Protein AF-A0A6M1YKK0-F1 (afdb_monomer_lite)

Sequence (65 aa):
FSQGIKNKPGDFVVKLQDPTKKAFLYSTKVNLDDFVGKKVTLKVSPRPNNNFAYPAYFVNQVEVQ

Foldseek 3Di:
DPPPPPDDQAPDWDQDVPNVAIEHEHEDDDDCVVCVPFDKDFDWDWDDRVPPPHTYTYTDDIGGD

pLDDT: mean 79.83, std 14.18, range [37.34, 91.88]

Structure (mmCIF, N/CA/C/O backbone):
data_AF-A0A6M1YKK0-F1
#
_entry.id   AF-A0A6M1YKK0-F1
#
loop_
_atom_site.group_PDB
_atom_site.id
_atom_site.type_symbol
_atom_site.label_atom_id
_atom_site.label_alt_id
_atom_site.label_comp_id
_atom_site.label_asym_id
_atom_site.label_entity_id
_atom_site.label_seq_id
_atom_site.pdbx_PDB_ins_code
_atom_site.Cartn_x
_atom_site.Cartn_y
_atom_site.Cartn_z
_atom_site.occupancy
_atom_site.B_iso_or_equiv
_atom_site.auth_seq_id
_atom_site.auth_comp_id
_atom_site.auth_asym_id
_atom_site.auth_atom_id
_atom_site.pdbx_PDB_model_num
ATOM 1 N N . PHE A 1 1 ? -9.711 -1.939 -28.465 1.00 37.34 1 PHE A N 1
ATOM 2 C CA . PHE A 1 1 ? -8.359 -2.501 -28.278 1.00 37.34 1 PHE A CA 1
ATOM 3 C C . PHE A 1 1 ? -8.025 -2.540 -26.794 1.00 37.34 1 PHE A C 1
ATOM 5 O O . PHE A 1 1 ? -7.599 -1.538 -26.240 1.00 37.34 1 PHE A O 1
ATOM 12 N N . SER A 1 2 ? -8.269 -3.660 -26.118 1.00 44.12 2 SER 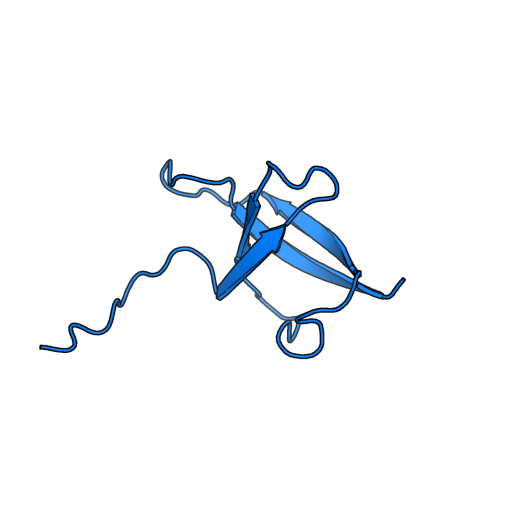A N 1
ATOM 13 C CA . SER A 1 2 ? -7.836 -3.863 -24.732 1.00 44.12 2 SER A CA 1
ATOM 14 C C . SER A 1 2 ? -6.438 -4.475 -24.747 1.00 44.12 2 SER A C 1
ATOM 16 O O . SER A 1 2 ? -6.287 -5.694 -24.679 1.00 44.12 2 SER A O 1
ATOM 18 N N . GLN A 1 3 ? -5.402 -3.642 -24.887 1.00 47.19 3 GLN A N 1
ATOM 19 C CA . GLN A 1 3 ? -4.061 -4.086 -24.517 1.00 47.19 3 GLN A CA 1
ATOM 20 C C . GLN A 1 3 ? -4.091 -4.347 -23.013 1.00 47.19 3 GLN A C 1
ATOM 22 O O . GLN A 1 3 ? -4.161 -3.410 -22.218 1.00 47.19 3 GLN A O 1
ATOM 27 N N . GLY A 1 4 ? -4.115 -5.623 -22.623 1.00 43.94 4 GLY A N 1
ATOM 28 C CA . GLY A 1 4 ? -3.932 -6.013 -21.233 1.00 43.94 4 GLY A CA 1
ATOM 29 C C . GLY A 1 4 ? -2.645 -5.365 -20.741 1.00 43.94 4 GLY A C 1
ATOM 30 O O . GLY A 1 4 ? -1.568 -5.672 -21.251 1.00 43.94 4 GLY A O 1
ATOM 31 N N . ILE A 1 5 ? -2.767 -4.409 -19.818 1.00 46.16 5 ILE A N 1
ATOM 32 C CA . ILE A 1 5 ? -1.630 -3.709 -19.223 1.00 46.16 5 ILE A CA 1
ATOM 33 C C . ILE A 1 5 ? -0.880 -4.751 -18.393 1.00 46.16 5 ILE A C 1
ATOM 35 O O . ILE A 1 5 ? -1.162 -4.949 -17.216 1.00 46.16 5 ILE A O 1
ATOM 39 N N . LYS A 1 6 ? 0.046 -5.461 -19.045 1.00 49.22 6 LYS A N 1
ATOM 40 C CA . LYS A 1 6 ? 0.809 -6.593 -18.498 1.00 49.22 6 LYS A CA 1
ATOM 41 C C . LYS A 1 6 ? 1.786 -6.166 -17.389 1.00 49.22 6 LYS A C 1
ATOM 43 O O . LYS A 1 6 ? 2.364 -7.019 -16.737 1.00 49.22 6 LYS A O 1
ATOM 48 N N . ASN A 1 7 ? 1.932 -4.854 -17.171 1.00 50.66 7 ASN A N 1
ATOM 49 C CA . ASN A 1 7 ? 2.886 -4.225 -16.259 1.00 50.66 7 ASN A CA 1
ATOM 50 C C . ASN A 1 7 ? 2.238 -3.078 -15.457 1.00 50.66 7 ASN A C 1
ATOM 52 O O . ASN A 1 7 ? 2.728 -1.948 -15.498 1.00 50.66 7 ASN A O 1
ATOM 56 N N . LYS A 1 8 ? 1.116 -3.303 -14.759 1.00 57.31 8 LYS A N 1
ATOM 57 C CA . LYS A 1 8 ? 0.697 -2.317 -13.748 1.00 57.31 8 LYS A CA 1
ATOM 58 C C . LYS A 1 8 ? 1.693 -2.372 -12.578 1.00 57.31 8 LYS A C 1
ATOM 60 O O . LYS A 1 8 ? 1.928 -3.461 -12.058 1.00 57.31 8 LYS A O 1
ATOM 65 N N . PRO A 1 9 ? 2.317 -1.247 -12.185 1.00 56.09 9 PRO A N 1
ATOM 66 C CA . PRO A 1 9 ? 3.161 -1.226 -11.002 1.00 56.09 9 PRO A CA 1
ATOM 67 C C . PRO A 1 9 ? 2.271 -1.380 -9.763 1.00 56.09 9 PRO A C 1
ATOM 69 O O . PRO A 1 9 ? 1.422 -0.532 -9.504 1.00 56.09 9 PRO A O 1
ATOM 72 N N . GLY A 1 10 ? 2.481 -2.458 -9.011 1.00 60.66 10 GLY A N 1
ATOM 73 C CA . GLY A 1 10 ? 1.772 -2.774 -7.772 1.00 60.66 10 GLY A CA 1
ATOM 74 C C . GLY A 1 10 ? 0.433 -3.476 -7.990 1.00 60.66 10 GLY A C 1
ATOM 75 O O . GLY A 1 10 ? -0.329 -3.128 -8.891 1.00 60.66 10 GLY A O 1
ATOM 76 N N . ASP A 1 11 ? 0.141 -4.434 -7.113 1.00 71.25 11 ASP A N 1
ATOM 77 C CA . ASP A 1 11 ? -1.167 -5.092 -7.041 1.00 71.25 11 ASP A CA 1
ATOM 78 C C . ASP A 1 11 ? -2.198 -4.136 -6.417 1.00 71.25 11 ASP A C 1
ATOM 80 O O . ASP A 1 11 ? -3.362 -4.108 -6.809 1.00 71.25 11 ASP A O 1
ATOM 84 N N . PHE A 1 12 ? -1.741 -3.280 -5.491 1.00 80.94 12 PHE A N 1
ATOM 85 C CA . PHE A 1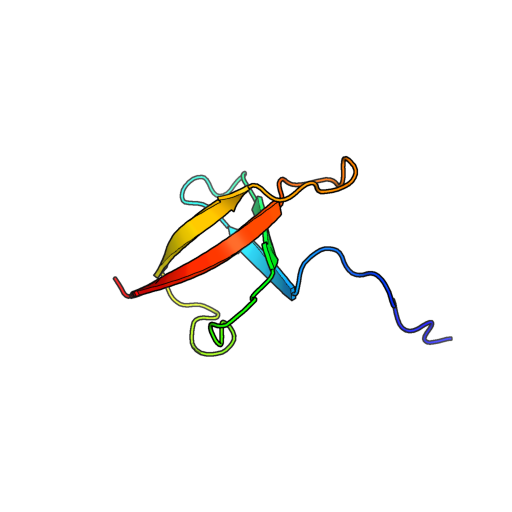 12 ? -2.569 -2.307 -4.779 1.00 80.94 12 PHE A CA 1
ATOM 86 C C . PHE A 1 12 ? -1.884 -0.939 -4.673 1.00 80.94 12 PHE A C 1
ATOM 88 O O . PHE A 1 12 ? -0.656 -0.823 -4.659 1.00 80.94 12 PHE A O 1
ATOM 95 N N . VAL A 1 13 ? -2.697 0.111 -4.530 1.00 85.38 13 VAL A N 1
ATOM 96 C CA . VAL A 1 13 ? -2.245 1.464 -4.177 1.00 85.38 13 VAL A CA 1
ATOM 97 C C . VAL A 1 13 ? -2.819 1.824 -2.816 1.00 85.38 13 VAL A C 1
ATOM 99 O O . VAL A 1 13 ? -4.034 1.797 -2.630 1.00 85.38 13 VAL A O 1
ATOM 102 N N . VAL A 1 14 ? -1.956 2.211 -1.880 1.00 85.00 14 VAL A N 1
ATOM 103 C CA . VAL A 1 14 ? -2.370 2.654 -0.544 1.00 85.00 14 VAL A CA 1
ATOM 104 C C . VAL A 1 14 ? -2.252 4.168 -0.414 1.00 85.00 14 VAL A C 1
ATOM 106 O O . VAL A 1 14 ? -1.295 4.770 -0.906 1.00 85.00 14 VAL A O 1
ATOM 109 N N . LYS A 1 15 ? -3.231 4.785 0.252 1.00 87.62 15 LYS A N 1
ATOM 110 C CA . LYS A 1 15 ? -3.126 6.160 0.751 1.00 87.62 15 LYS A CA 1
ATOM 111 C C . LYS A 1 15 ? -2.539 6.106 2.153 1.00 87.62 15 LYS A C 1
ATOM 113 O O . LYS A 1 15 ? -3.062 5.391 3.005 1.00 87.62 15 LYS A O 1
ATOM 118 N N . LEU A 1 16 ? -1.450 6.830 2.375 1.00 83.69 16 LEU A N 1
ATOM 119 C CA . LEU A 1 16 ? -0.844 6.918 3.700 1.00 83.69 16 LEU A CA 1
ATOM 120 C C . LEU A 1 16 ? -1.666 7.857 4.596 1.00 83.69 16 LEU A C 1
ATOM 122 O O . LEU A 1 16 ? -2.625 8.482 4.144 1.00 83.69 16 LEU A O 1
ATOM 126 N N . GLN A 1 17 ? -1.287 7.960 5.875 1.00 82.12 17 GLN A N 1
ATOM 127 C CA . GLN A 1 17 ? -1.900 8.925 6.802 1.00 82.12 17 GLN A CA 1
ATOM 128 C C . GLN A 1 17 ? -1.886 10.350 6.243 1.00 82.12 17 GLN A C 1
ATOM 130 O O . GLN A 1 17 ? -2.846 11.090 6.428 1.00 82.12 17 GLN A O 1
ATOM 135 N N . ASP A 1 18 ? -0.815 10.707 5.535 1.00 81.88 18 ASP A N 1
ATOM 136 C CA . ASP A 1 18 ? -0.793 11.879 4.676 1.00 81.88 18 ASP A CA 1
ATOM 137 C C . ASP A 1 18 ? -1.528 11.550 3.360 1.00 81.88 18 ASP A C 1
ATOM 139 O O . ASP A 1 18 ? -1.005 10.774 2.549 1.00 81.88 18 ASP A O 1
ATOM 143 N N . PRO A 1 19 ? -2.718 12.127 3.112 1.00 76.38 19 PRO A N 1
ATOM 144 C CA . PRO A 1 19 ? -3.546 11.792 1.955 1.00 76.38 19 PRO A CA 1
ATOM 145 C C . PRO A 1 19 ? -2.913 12.198 0.616 1.00 76.38 19 PRO A C 1
ATOM 147 O O . PRO A 1 19 ? -3.361 11.731 -0.436 1.00 76.38 19 PRO A O 1
ATOM 150 N N . THR A 1 20 ? -1.880 13.047 0.637 1.00 79.81 20 THR A N 1
ATOM 151 C CA . THR A 1 20 ? -1.118 13.435 -0.558 1.00 79.81 20 THR A CA 1
ATOM 152 C C . THR A 1 20 ? -0.097 12.374 -0.966 1.00 79.81 20 THR A C 1
ATOM 154 O O . THR A 1 20 ? 0.337 12.342 -2.119 1.00 79.81 20 THR A O 1
ATOM 157 N N . LYS A 1 21 ? 0.249 11.455 -0.055 1.00 85.38 21 LYS A N 1
ATOM 158 C CA . LYS A 1 21 ? 1.241 10.407 -0.283 1.00 85.38 21 LYS A CA 1
ATOM 159 C C . LYS A 1 21 ? 0.572 9.077 -0.598 1.00 85.38 21 LYS A C 1
ATOM 161 O O . LYS A 1 21 ? -0.317 8.597 0.109 1.00 85.38 21 LYS A O 1
ATOM 166 N N . LYS A 1 22 ? 1.049 8.457 -1.673 1.00 89.50 22 LYS A N 1
ATOM 167 C CA . LYS A 1 22 ? 0.637 7.127 -2.120 1.00 89.50 22 LYS A CA 1
ATOM 168 C C . LYS A 1 22 ? 1.852 6.222 -2.216 1.00 89.50 22 LYS A C 1
ATOM 170 O O . LYS A 1 22 ? 2.968 6.703 -2.408 1.00 89.50 22 LYS A O 1
ATOM 175 N N . ALA A 1 23 ? 1.621 4.922 -2.115 1.00 88.44 23 ALA A N 1
ATOM 176 C CA . ALA A 1 23 ? 2.636 3.913 -2.371 1.00 88.44 23 ALA A CA 1
ATOM 177 C C . ALA A 1 23 ? 2.033 2.720 -3.110 1.00 88.44 23 ALA A C 1
ATOM 179 O O . ALA A 1 23 ? 0.853 2.399 -2.937 1.00 88.44 23 ALA A O 1
ATOM 180 N N . PHE A 1 24 ? 2.859 2.065 -3.918 1.00 89.88 24 PHE A N 1
ATOM 181 C CA . PHE A 1 24 ? 2.524 0.787 -4.527 1.00 89.88 24 PHE A CA 1
ATOM 182 C C . PHE A 1 24 ? 2.825 -0.343 -3.552 1.00 89.88 24 PHE A C 1
ATOM 184 O O . PHE A 1 24 ? 3.904 -0.399 -2.958 1.00 89.88 24 PHE A O 1
ATOM 191 N N . LEU A 1 25 ? 1.877 -1.259 -3.414 1.00 88.44 25 LEU A N 1
ATOM 192 C CA . LEU A 1 25 ? 2.033 -2.460 -2.616 1.00 88.44 25 LEU A CA 1
ATOM 193 C C . LEU A 1 25 ? 2.083 -3.672 -3.530 1.00 88.44 25 LEU A C 1
ATOM 195 O O . LEU A 1 25 ? 1.289 -3.807 -4.461 1.00 88.44 25 LEU A O 1
ATOM 199 N N . TYR A 1 26 ? 3.025 -4.547 -3.221 1.00 86.44 26 TYR A N 1
ATOM 200 C CA . TYR A 1 26 ? 3.158 -5.854 -3.835 1.00 86.44 26 TYR A CA 1
ATOM 201 C C . TYR A 1 26 ? 2.894 -6.875 -2.746 1.00 86.44 26 TYR A C 1
ATOM 203 O O . TYR A 1 26 ? 3.645 -6.943 -1.760 1.00 86.44 26 TYR A O 1
ATOM 211 N N . SER A 1 27 ? 1.807 -7.626 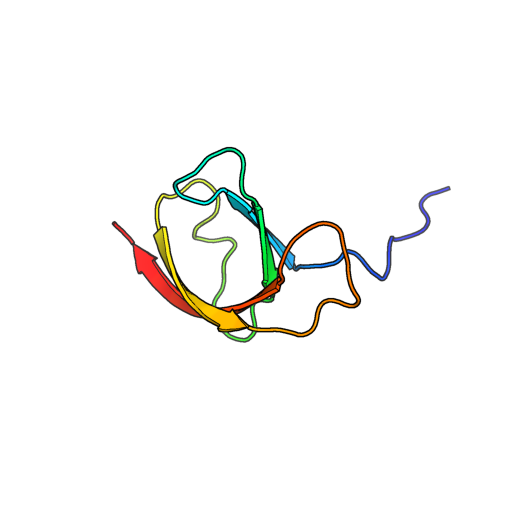-2.893 1.00 77.00 27 SER A N 1
ATOM 212 C CA . SER A 1 27 ? 1.512 -8.655 -1.913 1.00 77.00 27 SER A CA 1
ATOM 213 C C . SER A 1 27 ? 2.257 -9.929 -2.262 1.00 77.00 27 SER A C 1
ATOM 215 O O . SER A 1 27 ? 2.134 -10.456 -3.361 1.00 77.00 27 SER A O 1
ATOM 217 N N . THR A 1 28 ? 3.052 -10.430 -1.320 1.00 74.12 28 THR A N 1
ATOM 218 C CA . THR A 1 28 ? 3.805 -11.672 -1.529 1.00 74.12 28 THR A CA 1
ATOM 219 C C . THR A 1 28 ? 3.111 -12.878 -0.905 1.00 74.12 28 THR A C 1
ATOM 221 O O . THR A 1 28 ? 3.171 -13.970 -1.463 1.00 74.12 28 THR A O 1
ATOM 224 N N . LYS A 1 29 ? 2.467 -12.699 0.256 1.00 77.69 29 LYS A N 1
ATOM 225 C CA . LYS A 1 29 ? 1.853 -13.790 1.038 1.00 77.69 29 LYS A CA 1
ATOM 226 C C . LYS A 1 29 ? 0.531 -13.425 1.715 1.00 77.69 29 LYS A C 1
ATOM 228 O O . LYS A 1 29 ? -0.102 -14.303 2.289 1.00 77.69 29 LYS A O 1
ATOM 233 N N . VAL A 1 30 ? 0.131 -12.152 1.700 1.00 80.62 30 VAL A N 1
ATOM 234 C CA . VAL A 1 30 ? -1.043 -11.677 2.448 1.00 80.62 30 VAL A CA 1
ATOM 235 C C . VAL A 1 30 ? -2.165 -11.322 1.482 1.00 80.62 30 VAL A C 1
ATOM 237 O O . VAL A 1 30 ? -1.975 -10.489 0.605 1.00 80.62 30 VAL A O 1
ATOM 240 N N . ASN A 1 31 ? -3.353 -11.897 1.629 1.00 82.62 31 ASN A N 1
ATOM 241 C CA . ASN A 1 31 ? -4.466 -11.458 0.795 1.00 82.62 31 ASN A CA 1
ATOM 242 C C . ASN A 1 31 ? -4.873 -10.023 1.177 1.00 82.62 31 ASN A C 1
ATOM 244 O O . ASN A 1 31 ? -5.408 -9.806 2.259 1.00 82.62 31 ASN A O 1
ATOM 248 N N . LEU A 1 32 ? -4.571 -9.037 0.328 1.00 83.50 32 LEU A N 1
ATOM 249 C CA . LEU A 1 32 ? -4.878 -7.629 0.603 1.00 83.50 32 LEU A CA 1
ATOM 250 C C . LEU A 1 32 ? -6.305 -7.243 0.209 1.00 83.50 32 LEU A C 1
ATOM 252 O O . LEU A 1 32 ? -6.799 -6.230 0.707 1.00 83.50 32 LEU A O 1
ATOM 256 N N . ASP A 1 33 ? -6.976 -8.052 -0.616 1.00 85.50 33 ASP A N 1
ATOM 257 C CA . ASP A 1 33 ? -8.357 -7.804 -1.041 1.00 85.50 33 ASP A CA 1
ATOM 258 C C . ASP A 1 33 ? -9.311 -7.717 0.159 1.00 85.50 33 ASP A C 1
ATOM 260 O O . ASP A 1 33 ? -10.156 -6.824 0.224 1.00 85.50 33 ASP A O 1
ATOM 264 N N . ASP A 1 34 ? -9.085 -8.547 1.183 1.00 85.19 34 ASP A N 1
ATOM 265 C CA . ASP A 1 34 ? -9.883 -8.582 2.417 1.00 85.19 34 ASP A CA 1
ATOM 266 C C . ASP A 1 34 ? -9.768 -7.298 3.263 1.00 85.19 34 ASP A C 1
ATOM 268 O O . ASP A 1 34 ? -10.544 -7.077 4.204 1.00 85.19 34 ASP A O 1
ATOM 272 N N . PHE A 1 35 ? -8.796 -6.439 2.947 1.00 86.06 35 PHE A N 1
ATOM 273 C CA . PHE A 1 35 ? -8.492 -5.204 3.668 1.00 86.06 35 PHE A CA 1
ATOM 274 C C . PHE A 1 35 ? -8.753 -3.941 2.845 1.00 86.06 35 PHE A C 1
ATOM 276 O O . PHE A 1 35 ? -8.566 -2.831 3.351 1.00 86.06 35 PHE A O 1
ATOM 283 N N . VAL A 1 36 ? -9.223 -4.074 1.602 1.00 86.19 36 VAL A N 1
ATOM 284 C CA . VAL A 1 36 ? -9.582 -2.926 0.764 1.00 86.19 36 VAL A CA 1
ATOM 285 C C . VAL A 1 36 ? -10.681 -2.108 1.446 1.00 86.19 36 VAL A C 1
ATOM 287 O O . VAL A 1 36 ? -11.695 -2.631 1.903 1.00 86.19 36 VAL A O 1
ATOM 290 N N . GLY A 1 37 ? -10.457 -0.797 1.549 1.00 85.88 37 GLY A N 1
ATOM 291 C CA . GLY A 1 37 ? -11.373 0.135 2.214 1.00 85.88 37 GLY A CA 1
ATOM 292 C C . GLY A 1 37 ? -11.278 0.159 3.744 1.00 85.88 37 GLY A C 1
ATOM 293 O O . GLY A 1 37 ? -11.889 1.029 4.363 1.00 85.88 37 GLY A O 1
ATOM 294 N N . LYS A 1 38 ? -10.490 -0.729 4.365 1.00 87.44 38 LYS A N 1
ATOM 295 C CA . LYS A 1 38 ? -10.247 -0.724 5.813 1.00 87.44 38 LYS A CA 1
ATOM 296 C C . LYS A 1 38 ? -9.032 0.126 6.158 1.00 87.44 38 LYS A C 1
ATOM 298 O O . LYS A 1 38 ? -8.082 0.251 5.385 1.00 87.44 38 LYS A O 1
ATOM 303 N N . LYS A 1 39 ? -9.044 0.685 7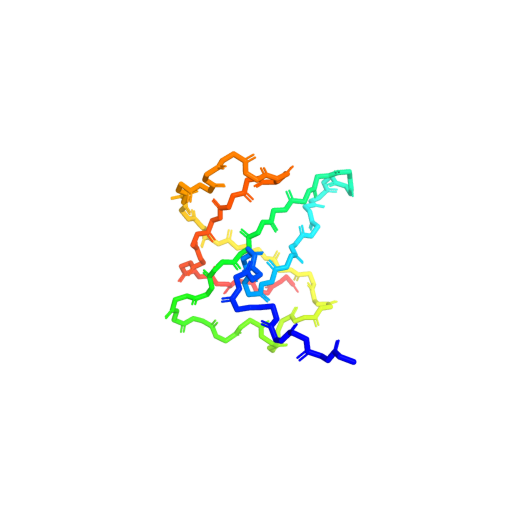.366 1.00 88.25 39 LYS A N 1
ATOM 304 C CA . LYS A 1 39 ? -7.861 1.313 7.944 1.00 88.25 39 LYS A CA 1
ATOM 305 C C . LYS A 1 39 ? -6.989 0.218 8.551 1.00 88.25 39 LYS A C 1
ATOM 307 O O . LYS A 1 39 ? -7.418 -0.487 9.459 1.00 88.25 39 LYS A O 1
ATOM 312 N N . VAL A 1 40 ? -5.783 0.061 8.019 1.00 89.75 40 VAL A N 1
ATOM 313 C CA . VAL A 1 40 ? -4.845 -0.986 8.436 1.00 89.75 40 VAL A CA 1
ATOM 314 C C . VAL A 1 40 ? -3.459 -0.409 8.675 1.00 89.75 40 VAL A C 1
ATOM 316 O O . VAL A 1 40 ? -3.069 0.588 8.064 1.00 89.75 40 VAL A O 1
ATOM 319 N N . THR A 1 41 ? -2.704 -1.074 9.539 1.00 91.38 41 THR A N 1
ATOM 320 C CA . THR A 1 41 ? -1.268 -0.868 9.709 1.00 91.38 41 THR A CA 1
ATOM 321 C C . THR A 1 41 ? -0.536 -1.956 8.931 1.00 91.38 41 THR A C 1
ATOM 323 O O . THR A 1 41 ? -0.824 -3.143 9.078 1.00 91.38 41 THR A O 1
ATOM 326 N N . LEU A 1 42 ? 0.413 -1.560 8.084 1.00 89.81 42 LEU A N 1
ATOM 327 C CA . LEU A 1 42 ? 1.177 -2.482 7.245 1.00 89.81 42 LEU A CA 1
ATOM 328 C C . LEU A 1 42 ? 2.631 -2.522 7.708 1.00 89.81 42 LEU A C 1
ATOM 330 O O . LEU A 1 42 ? 3.287 -1.482 7.773 1.00 89.81 42 LEU A O 1
ATOM 334 N N . LYS A 1 43 ? 3.163 -3.722 7.958 1.00 91.50 43 LYS A N 1
ATOM 335 C CA . LYS A 1 43 ? 4.614 -3.926 8.053 1.00 91.50 43 LYS A CA 1
ATOM 336 C C . LYS A 1 43 ? 5.139 -4.266 6.674 1.00 91.50 43 LYS A C 1
ATOM 338 O O . LYS A 1 43 ? 4.755 -5.279 6.082 1.00 91.50 43 LYS A O 1
ATOM 343 N N . VAL A 1 44 ? 6.016 -3.407 6.170 1.00 91.88 44 VAL A N 1
ATOM 344 C CA . VAL A 1 44 ? 6.468 -3.454 4.782 1.00 91.88 44 VAL A CA 1
ATOM 345 C C . VAL A 1 44 ? 7.982 -3.317 4.673 1.00 91.88 44 VAL A C 1
ATOM 347 O O . VAL A 1 44 ? 8.624 -2.754 5.559 1.00 91.88 44 VAL A O 1
ATOM 350 N N . SER A 1 45 ? 8.552 -3.815 3.579 1.00 91.88 45 SER A N 1
ATOM 351 C CA . SER A 1 45 ? 9.961 -3.612 3.221 1.00 91.88 45 SER A CA 1
ATOM 352 C C . SER A 1 45 ? 10.086 -2.881 1.878 1.00 91.88 45 SER A C 1
ATOM 354 O O . SER A 1 45 ? 9.248 -3.085 0.995 1.00 91.88 45 SER A O 1
ATOM 356 N N . PRO A 1 46 ? 11.093 -2.003 1.695 1.00 91.44 46 PRO A N 1
ATOM 357 C CA . PRO A 1 46 ? 11.276 -1.270 0.445 1.00 91.44 46 PRO A CA 1
ATOM 358 C C . PRO A 1 46 ? 11.494 -2.204 -0.743 1.00 91.44 46 PRO A C 1
ATOM 360 O O . PRO A 1 46 ? 12.198 -3.209 -0.640 1.00 91.44 46 PRO A O 1
ATOM 363 N N . ARG A 1 47 ? 10.935 -1.832 -1.893 1.00 87.25 47 ARG A N 1
ATOM 364 C CA . ARG A 1 47 ? 11.141 -2.521 -3.166 1.00 87.25 47 ARG A CA 1
ATOM 365 C C . ARG A 1 47 ? 11.674 -1.532 -4.207 1.00 87.25 47 ARG A C 1
ATOM 367 O O . ARG A 1 47 ? 11.085 -0.460 -4.364 1.00 87.25 47 ARG A O 1
ATOM 374 N N . PRO A 1 48 ? 12.710 -1.890 -4.989 1.00 87.00 48 PRO A N 1
ATOM 375 C CA . PRO A 1 48 ? 13.086 -1.126 -6.174 1.00 87.00 48 PRO A CA 1
ATOM 376 C C . PRO A 1 48 ? 11.883 -0.953 -7.111 1.00 87.00 48 PRO A C 1
ATOM 378 O O . 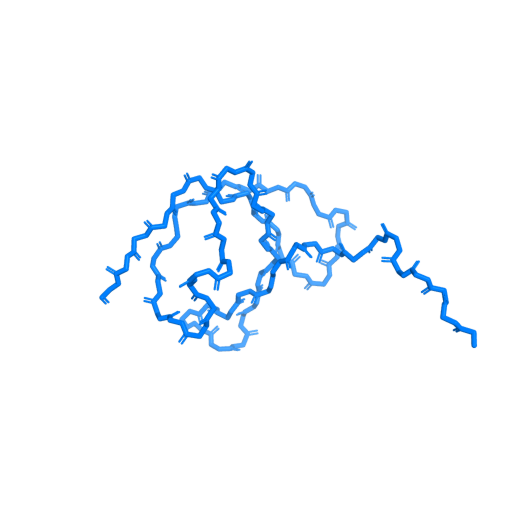PRO A 1 48 ? 11.213 -1.925 -7.461 1.00 87.00 48 PRO A O 1
ATOM 381 N N . ASN A 1 49 ? 11.579 0.284 -7.501 1.00 85.81 49 ASN A N 1
ATOM 382 C CA . ASN A 1 49 ? 10.389 0.590 -8.298 1.00 85.81 49 ASN A CA 1
ATOM 383 C C . ASN A 1 49 ? 10.703 1.324 -9.600 1.00 85.81 49 ASN A C 1
ATOM 385 O O . ASN A 1 49 ? 9.881 2.112 -10.043 1.00 85.81 49 ASN A O 1
ATOM 389 N N . ASN A 1 50 ? 11.889 1.128 -10.184 1.00 83.69 50 ASN A N 1
ATOM 390 C CA . ASN A 1 50 ? 12.274 1.689 -11.490 1.00 83.69 50 ASN A CA 1
ATOM 391 C C . ASN A 1 50 ? 11.907 3.180 -11.679 1.00 83.69 50 ASN A C 1
ATOM 393 O O . ASN A 1 50 ? 11.536 3.591 -12.773 1.00 83.69 50 ASN A O 1
ATOM 397 N N . ASN A 1 51 ? 11.963 3.973 -10.604 1.00 78.75 51 ASN A N 1
ATOM 398 C CA . ASN A 1 51 ? 11.550 5.380 -10.561 1.00 78.75 51 ASN A CA 1
ATOM 399 C C . ASN A 1 51 ? 10.115 5.669 -11.061 1.00 78.75 51 ASN A C 1
ATOM 401 O O . ASN A 1 51 ? 9.851 6.737 -11.611 1.00 78.75 51 ASN A O 1
ATOM 405 N N . PHE A 1 52 ? 9.164 4.752 -10.855 1.00 80.69 52 PHE A N 1
ATOM 406 C CA . PHE A 1 52 ? 7.737 5.044 -11.034 1.00 80.69 52 PHE A CA 1
ATOM 407 C C . PHE A 1 52 ? 7.259 6.143 -10.066 1.00 80.69 52 PHE A C 1
ATOM 409 O O . PHE A 1 52 ? 7.909 6.456 -9.071 1.00 80.69 52 PHE A O 1
ATOM 416 N N . ALA A 1 53 ? 6.069 6.691 -10.336 1.00 83.38 53 ALA A N 1
ATOM 417 C CA . ALA A 1 53 ? 5.527 7.887 -9.681 1.00 83.38 53 ALA A CA 1
ATOM 418 C C . ALA A 1 53 ? 5.422 7.833 -8.142 1.00 83.38 53 ALA A C 1
ATOM 420 O O . ALA A 1 53 ? 5.330 8.882 -7.508 1.00 83.38 53 ALA A O 1
ATOM 421 N N . TYR A 1 54 ? 5.421 6.638 -7.541 1.00 88.12 54 TYR A N 1
ATOM 422 C CA . TYR A 1 54 ? 5.307 6.434 -6.096 1.00 88.12 54 TYR A CA 1
ATOM 423 C C . TYR A 1 54 ? 6.319 5.391 -5.607 1.00 88.12 54 TYR A C 1
ATOM 425 O O . TYR A 1 54 ? 6.686 4.492 -6.373 1.00 88.12 54 TYR A O 1
ATOM 433 N N . PRO A 1 55 ? 6.753 5.452 -4.335 1.00 90.19 55 PRO A N 1
ATOM 434 C CA . PRO A 1 55 ? 7.553 4.387 -3.739 1.00 90.19 55 PRO A CA 1
ATOM 435 C C . PRO A 1 55 ? 6.792 3.056 -3.760 1.00 90.19 55 PRO A C 1
ATOM 437 O O . PRO A 1 55 ? 5.558 3.032 -3.742 1.00 90.19 55 PRO A O 1
ATOM 440 N N . ALA A 1 56 ? 7.532 1.949 -3.787 1.00 90.88 56 ALA A N 1
ATOM 441 C CA . ALA A 1 56 ? 6.958 0.613 -3.705 1.00 90.88 56 ALA A CA 1
ATOM 442 C C . ALA A 1 56 ? 7.464 -0.149 -2.492 1.00 90.88 56 ALA A C 1
ATOM 444 O O . ALA A 1 56 ? 8.627 -0.024 -2.098 1.00 90.88 56 ALA A O 1
ATOM 445 N N . TYR A 1 57 ? 6.593 -1.006 -1.971 1.00 91.00 57 TYR A N 1
ATOM 446 C CA . TYR A 1 57 ? 6.914 -1.873 -0.855 1.00 91.00 57 T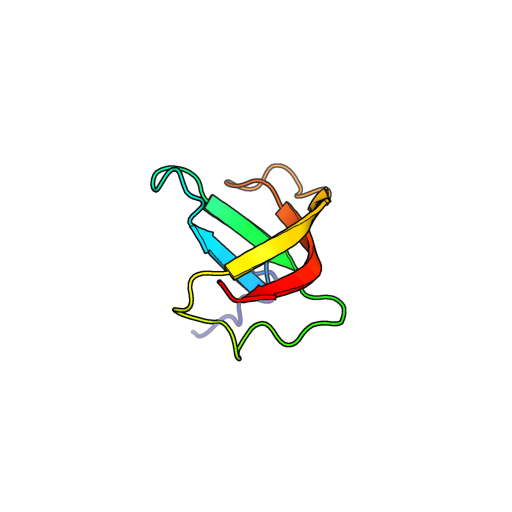YR A CA 1
ATOM 447 C C . TYR A 1 57 ? 6.356 -3.283 -1.040 1.00 91.00 57 TYR A C 1
ATOM 449 O O . TYR A 1 57 ? 5.300 -3.479 -1.646 1.00 91.00 57 TYR A O 1
ATOM 457 N N . PHE A 1 58 ? 7.060 -4.259 -0.473 1.00 91.44 58 PHE A N 1
ATOM 458 C CA . PHE A 1 58 ? 6.523 -5.594 -0.239 1.00 91.44 58 PHE A CA 1
ATOM 459 C C . PHE A 1 58 ? 5.756 -5.617 1.077 1.00 91.44 58 PHE A C 1
ATOM 461 O O . PHE A 1 58 ? 6.245 -5.107 2.088 1.00 91.44 58 PHE A O 1
ATOM 468 N N . VAL A 1 59 ? 4.569 -6.223 1.074 1.00 90.50 59 VAL A N 1
ATOM 469 C CA . VAL A 1 59 ? 3.794 -6.416 2.304 1.00 90.50 59 VAL A CA 1
ATOM 470 C C . VAL A 1 59 ? 4.212 -7.710 2.989 1.00 90.50 59 VAL A C 1
ATOM 472 O O . VAL A 1 59 ? 4.120 -8.786 2.397 1.00 90.50 59 VAL A O 1
ATOM 475 N N . ASN A 1 60 ? 4.639 -7.585 4.247 1.00 89.50 60 ASN A N 1
ATOM 476 C CA . ASN A 1 60 ? 5.061 -8.706 5.086 1.00 89.50 60 ASN A CA 1
ATOM 477 C C . ASN A 1 60 ? 3.964 -9.106 6.080 1.00 89.50 60 ASN A C 1
ATOM 479 O O . ASN A 1 60 ? 3.768 -10.291 6.332 1.00 89.50 60 ASN A O 1
ATOM 483 N N . GLN A 1 61 ? 3.246 -8.126 6.639 1.00 89.69 61 GLN A N 1
ATOM 484 C CA . GLN A 1 61 ? 2.178 -8.351 7.615 1.00 89.69 61 GLN A CA 1
ATOM 485 C C . GLN A 1 61 ? 1.150 -7.210 7.571 1.00 89.69 61 GLN A C 1
ATOM 487 O O . GLN A 1 61 ? 1.503 -6.063 7.282 1.00 89.69 61 GLN A O 1
ATOM 492 N N . VAL A 1 62 ? -0.103 -7.529 7.902 1.00 90.25 62 VAL A N 1
ATOM 493 C CA . VAL A 1 62 ? -1.220 -6.583 8.028 1.00 90.25 62 VAL A CA 1
ATOM 494 C C . VAL A 1 62 ? -1.792 -6.691 9.439 1.00 90.25 62 VAL A C 1
ATOM 496 O O . VAL A 1 62 ? -2.000 -7.795 9.938 1.00 90.25 62 VAL A O 1
ATOM 499 N N . GLU A 1 63 ? -2.046 -5.552 10.072 1.00 88.69 63 GLU A N 1
ATOM 500 C CA . GLU A 1 63 ? -2.715 -5.441 11.369 1.00 88.69 63 GLU A CA 1
ATOM 501 C C . GLU A 1 63 ? -3.933 -4.517 11.208 1.00 88.69 63 GLU A C 1
ATOM 503 O O . GLU A 1 63 ? -3.824 -3.420 10.653 1.00 88.69 63 GLU A O 1
ATOM 508 N N . VAL A 1 64 ? -5.108 -4.972 11.646 1.00 81.94 64 VAL A N 1
ATOM 509 C CA . VAL A 1 64 ? -6.354 -4.192 11.572 1.00 81.94 64 VAL A CA 1
ATOM 510 C C . VAL A 1 64 ? -6.435 -3.277 12.793 1.00 81.94 64 VAL A C 1
ATOM 512 O O . VAL A 1 64 ? -6.145 -3.734 13.899 1.00 81.94 64 VAL A O 1
ATOM 515 N N . GLN A 1 65 ? -6.781 -2.002 12.580 1.00 67.81 65 GLN A N 1
ATOM 516 C CA . GLN A 1 65 ? -7.089 -1.065 13.670 1.00 67.81 65 GLN A CA 1
ATOM 517 C C . GLN A 1 65 ? -8.514 -1.243 14.181 1.00 67.81 65 GLN A C 1
ATOM 519 O O . GLN A 1 65 ? -9.409 -1.472 13.337 1.00 67.81 65 GLN A O 1
#

Radius of gyration: 12.5 Å; chains: 1; bounding box: 24×27×42 Å

Secondary structure (DSSP, 8-state):
-----TT-S-SEEEE-SSTT-EEEEEESSS--GGGTTS-EEEEEEEE--TT-SS-EEEEEEEEE-